Protein AF-A0A1T1CSE6-F1 (afdb_monomer)

Mean predicted aligned error: 4.01 Å

Organism: NCBI:txid1943583

Structure (mmCIF, N/CA/C/O backbone):
data_AF-A0A1T1CSE6-F1
#
_entry.id   AF-A0A1T1CSE6-F1
#
loop_
_atom_site.group_PDB
_atom_site.id
_atom_site.type_symbol
_atom_site.label_atom_id
_atom_site.label_alt_id
_atom_site.label_comp_id
_atom_site.label_asym_id
_atom_site.label_entity_id
_atom_site.label_seq_id
_atom_site.pdbx_PDB_ins_code
_atom_site.Car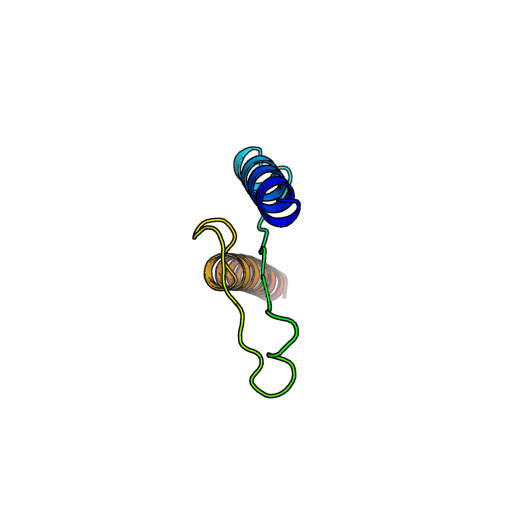tn_x
_atom_site.Cartn_y
_atom_site.Cartn_z
_atom_site.occupancy
_atom_site.B_iso_or_equiv
_atom_site.auth_seq_id
_atom_site.auth_comp_id
_atom_site.auth_asym_id
_atom_site.auth_atom_id
_atom_site.pdbx_PDB_model_num
ATOM 1 N N . SER A 1 1 ? 11.908 5.456 -14.997 1.00 84.75 1 SER A N 1
ATOM 2 C CA . SER A 1 1 ? 10.738 4.858 -15.678 1.00 84.75 1 S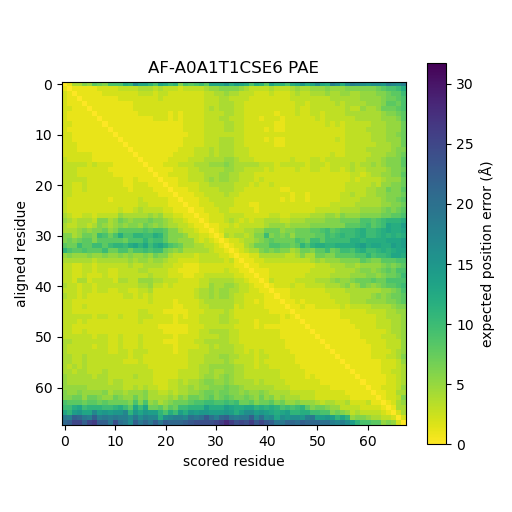ER A CA 1
ATOM 3 C C . SER A 1 1 ? 9.453 5.512 -15.170 1.00 84.75 1 SER A C 1
ATOM 5 O O . SER A 1 1 ? 9.500 6.179 -14.139 1.00 84.75 1 SER A O 1
ATOM 7 N N . TYR A 1 2 ? 8.319 5.342 -15.864 1.00 91.44 2 TYR A N 1
ATOM 8 C CA . TYR A 1 2 ? 7.004 5.827 -15.404 1.00 91.44 2 TYR A CA 1
ATOM 9 C C . TYR A 1 2 ? 6.573 5.194 -14.077 1.00 91.44 2 TYR A C 1
ATOM 11 O O . TYR A 1 2 ? 6.187 5.920 -13.168 1.00 91.44 2 TYR A O 1
ATOM 19 N N . ALA A 1 3 ? 6.746 3.877 -13.939 1.00 92.44 3 ALA A N 1
ATOM 20 C CA . ALA A 1 3 ? 6.463 3.135 -12.710 1.00 92.44 3 ALA A CA 1
ATOM 21 C C . ALA A 1 3 ? 7.132 3.760 -11.476 1.00 92.44 3 ALA A C 1
ATOM 23 O O . ALA A 1 3 ? 6.478 4.023 -10.473 1.00 92.44 3 ALA A O 1
ATOM 24 N N . LYS A 1 4 ? 8.420 4.116 -11.586 1.00 94.94 4 LYS A N 1
ATOM 25 C CA . LYS A 1 4 ? 9.154 4.740 -10.477 1.00 94.94 4 LYS A CA 1
ATOM 26 C C . LYS A 1 4 ? 8.590 6.107 -10.076 1.00 94.94 4 LYS A C 1
ATOM 28 O O . LYS A 1 4 ? 8.595 6.430 -8.896 1.00 94.94 4 LYS A O 1
ATOM 33 N N . ARG A 1 5 ? 8.085 6.895 -11.034 1.00 96.25 5 ARG A N 1
ATOM 34 C CA . ARG A 1 5 ? 7.448 8.191 -10.739 1.00 96.25 5 ARG A CA 1
ATOM 35 C C . ARG A 1 5 ? 6.125 8.014 -10.000 1.00 96.25 5 ARG A C 1
ATOM 37 O O . ARG A 1 5 ? 5.891 8.728 -9.035 1.00 96.25 5 ARG A O 1
ATOM 44 N N . TYR A 1 6 ? 5.310 7.046 -10.417 1.00 95.06 6 TYR A N 1
ATOM 45 C CA . TYR A 1 6 ? 4.070 6.713 -9.714 1.00 95.06 6 TYR A CA 1
ATOM 46 C C . TYR A 1 6 ? 4.334 6.197 -8.303 1.00 95.06 6 TYR A C 1
ATOM 48 O O . TYR A 1 6 ? 3.664 6.639 -7.379 1.00 95.06 6 TYR A O 1
ATOM 56 N N . ASN A 1 7 ? 5.347 5.344 -8.116 1.00 96.25 7 ASN A N 1
ATOM 57 C CA . ASN A 1 7 ? 5.699 4.875 -6.779 1.00 96.25 7 ASN A CA 1
ATOM 58 C C . ASN A 1 7 ? 6.059 6.036 -5.844 1.00 96.25 7 ASN A C 1
ATOM 60 O O . ASN A 1 7 ? 5.465 6.157 -4.782 1.00 96.25 7 ASN A O 1
ATOM 64 N N . VAL A 1 8 ? 6.959 6.933 -6.267 1.00 96.81 8 VAL A N 1
ATOM 65 C CA . VAL A 1 8 ? 7.344 8.103 -5.456 1.00 96.81 8 VAL A CA 1
ATOM 66 C C . VAL A 1 8 ? 6.144 9.008 -5.166 1.00 96.81 8 VAL A C 1
ATOM 68 O O . VAL A 1 8 ? 6.004 9.486 -4.046 1.00 96.81 8 VAL A O 1
ATOM 71 N N . LEU A 1 9 ? 5.261 9.231 -6.145 1.00 97.00 9 LEU A N 1
ATOM 72 C CA . LEU A 1 9 ? 4.033 9.998 -5.932 1.00 97.00 9 LEU A CA 1
ATOM 73 C C . LEU A 1 9 ? 3.150 9.351 -4.855 1.00 97.00 9 LEU A C 1
ATOM 75 O O . LEU A 1 9 ? 2.762 10.025 -3.907 1.00 97.00 9 LEU A O 1
ATOM 79 N N . CYS A 1 10 ? 2.856 8.056 -4.977 1.00 96.94 10 CYS A N 1
ATOM 80 C CA . CYS A 1 10 ? 2.017 7.337 -4.019 1.00 96.94 10 CYS A CA 1
ATOM 81 C C . CYS A 1 10 ? 2.634 7.310 -2.617 1.00 96.94 10 CYS A C 1
ATOM 83 O O . CYS A 1 10 ? 1.919 7.526 -1.645 1.00 96.94 10 CYS A O 1
ATOM 85 N N . GLU A 1 11 ? 3.949 7.111 -2.504 1.00 96.69 11 GLU A N 1
ATOM 86 C CA . GLU A 1 11 ? 4.651 7.180 -1.218 1.00 96.69 11 GLU A CA 1
ATOM 87 C C . GLU A 1 11 ? 4.478 8.551 -0.559 1.00 96.69 11 GLU A C 1
ATOM 89 O O . GLU A 1 11 ? 4.159 8.619 0.626 1.00 96.69 11 GLU A O 1
ATOM 94 N N . ARG A 1 12 ? 4.622 9.644 -1.323 1.00 97.94 12 ARG A N 1
ATOM 95 C CA . ARG A 1 12 ? 4.428 11.006 -0.804 1.00 97.94 12 ARG A CA 1
ATOM 96 C C . ARG A 1 12 ? 2.990 11.265 -0.379 1.00 97.94 12 ARG A C 1
ATOM 98 O O . ARG A 1 12 ? 2.779 11.766 0.717 1.00 97.94 12 ARG A O 1
ATOM 105 N N . LEU A 1 13 ? 2.011 10.866 -1.190 1.00 97.88 13 LEU A N 1
ATOM 106 C CA . LEU A 1 13 ? 0.594 11.032 -0.855 1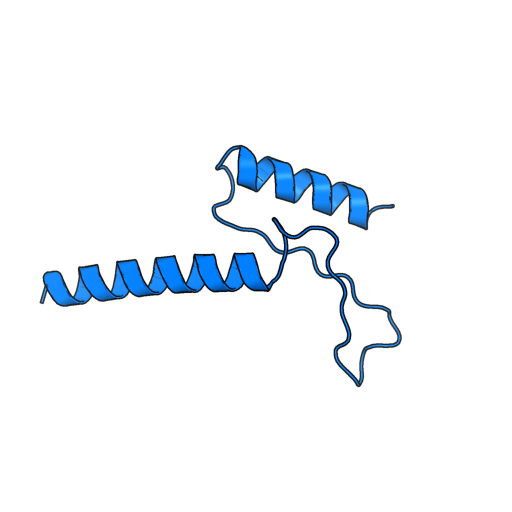.00 97.88 13 LEU A CA 1
ATOM 107 C C . LEU A 1 13 ? 0.214 10.291 0.435 1.00 97.88 13 LEU A C 1
ATOM 109 O O . LEU A 1 13 ? -0.561 10.820 1.228 1.00 97.88 13 LEU A O 1
ATOM 113 N N . VAL A 1 14 ? 0.769 9.097 0.664 1.00 96.12 14 VAL A N 1
ATOM 114 C CA . VAL A 1 14 ? 0.546 8.343 1.907 1.00 96.12 14 VAL A CA 1
ATOM 115 C C . VAL A 1 14 ? 1.257 9.005 3.092 1.00 96.12 14 VAL A C 1
ATOM 117 O O . VAL A 1 14 ? 0.651 9.204 4.140 1.00 96.12 14 VAL A O 1
ATOM 120 N N . GLN A 1 15 ? 2.522 9.403 2.932 1.00 96.69 15 GLN A N 1
ATOM 121 C CA . GLN A 1 15 ? 3.301 10.054 3.995 1.00 96.69 15 GLN A CA 1
ATOM 122 C C . GLN A 1 15 ? 2.707 11.398 4.434 1.00 96.69 15 GLN A C 1
ATOM 124 O O . GLN A 1 15 ? 2.708 11.716 5.620 1.00 96.69 15 GLN A O 1
ATOM 129 N N . GLU A 1 16 ? 2.174 12.173 3.491 1.00 98.12 16 GLU A N 1
ATOM 130 C CA . GLU A 1 16 ? 1.533 13.466 3.748 1.00 98.12 16 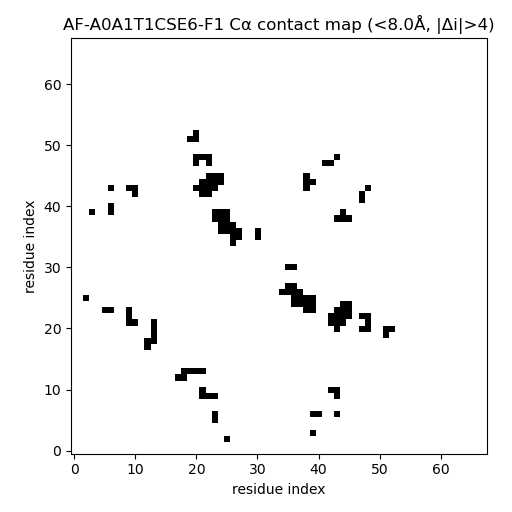GLU A CA 1
ATOM 131 C C . GLU A 1 16 ? 0.064 13.321 4.179 1.00 98.12 16 GLU A C 1
ATOM 133 O O . GLU A 1 16 ? -0.644 14.316 4.310 1.00 98.12 16 GLU A O 1
ATOM 138 N N . SER A 1 17 ? -0.405 12.088 4.422 1.00 96.06 17 SER A N 1
ATOM 139 C CA . SER A 1 17 ? -1.787 11.776 4.822 1.00 96.06 17 SER A CA 1
ATOM 140 C C . SER A 1 17 ? -2.854 12.293 3.852 1.00 96.06 17 SER A C 1
ATOM 142 O O . SER A 1 17 ? -4.016 12.458 4.221 1.00 96.06 17 SER A O 1
ATOM 144 N N . LEU A 1 18 ? -2.479 12.522 2.593 1.00 97.75 18 LEU A N 1
ATOM 145 C CA . LEU A 1 18 ? -3.421 12.836 1.525 1.00 97.75 18 LEU A CA 1
ATOM 146 C C . LEU A 1 18 ? -4.168 11.569 1.105 1.00 97.75 18 LEU A C 1
ATOM 148 O O . LEU A 1 18 ? -5.353 11.630 0.785 1.00 97.75 18 LEU A O 1
ATOM 152 N N . TYR A 1 19 ? -3.479 10.422 1.122 1.00 96.75 19 TYR A N 1
ATOM 153 C CA . TYR A 1 19 ? -4.041 9.086 0.926 1.00 96.75 19 TYR A CA 1
ATOM 154 C C . TYR A 1 19 ? -3.874 8.266 2.208 1.00 96.75 19 TYR A C 1
ATOM 156 O O . TYR A 1 19 ? -2.795 8.241 2.791 1.00 96.75 19 TYR A O 1
ATOM 164 N N . SER A 1 20 ? -4.912 7.531 2.617 1.00 94.81 20 SER A N 1
ATOM 165 C CA . SER A 1 20 ? -4.820 6.623 3.774 1.00 94.81 20 SER A CA 1
ATOM 166 C C . SER A 1 20 ? -3.947 5.395 3.485 1.00 94.81 20 SER A C 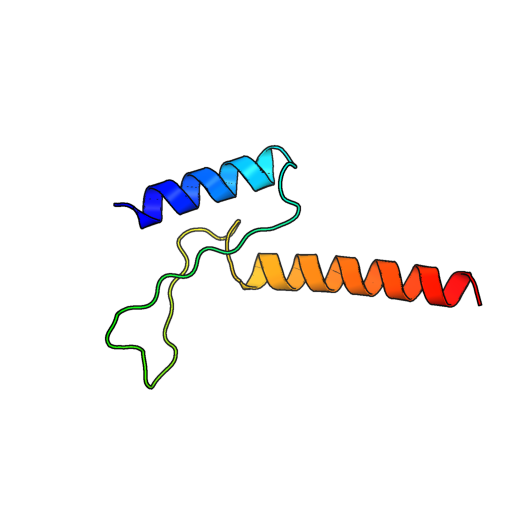1
ATOM 168 O O . SER A 1 20 ? -3.238 4.920 4.364 1.00 94.81 20 SER A O 1
ATOM 170 N N . ALA A 1 21 ? -3.988 4.886 2.251 1.00 95.50 21 ALA A N 1
ATOM 171 C CA . ALA A 1 21 ? -3.135 3.807 1.760 1.00 95.50 21 ALA A CA 1
ATOM 172 C C . ALA A 1 21 ? -3.081 3.839 0.224 1.00 95.50 21 ALA A C 1
ATOM 174 O O . ALA A 1 21 ? -3.997 4.340 -0.430 1.00 95.50 21 ALA A O 1
ATOM 175 N N . ALA A 1 22 ? -2.028 3.270 -0.362 1.00 96.19 22 ALA A N 1
ATOM 176 C CA . ALA A 1 22 ? -1.884 3.102 -1.806 1.00 96.19 22 ALA A CA 1
ATOM 177 C C . ALA A 1 22 ? -1.135 1.801 -2.111 1.00 96.19 22 ALA A C 1
ATOM 179 O O . ALA A 1 22 ? -0.319 1.367 -1.303 1.00 96.19 22 ALA A O 1
ATOM 180 N N . SER A 1 23 ? -1.375 1.202 -3.282 1.00 96.44 23 SER A N 1
ATOM 181 C CA . SER A 1 23 ? -0.604 0.050 -3.760 1.00 96.44 23 SER A CA 1
ATOM 182 C C . SER A 1 23 ? -0.193 0.220 -5.222 1.00 96.44 23 SER A C 1
ATOM 184 O O . SER A 1 23 ? -1.026 0.575 -6.058 1.00 96.44 23 SER A O 1
ATOM 186 N N . VAL A 1 24 ? 1.090 -0.007 -5.532 1.00 95.31 24 VAL A N 1
ATOM 187 C CA . VAL A 1 24 ? 1.640 0.083 -6.896 1.00 95.31 24 VAL A CA 1
ATOM 188 C C . VAL A 1 24 ? 2.141 -1.289 -7.334 1.00 95.31 24 VAL A C 1
ATOM 190 O O . VAL A 1 24 ? 3.216 -1.729 -6.927 1.00 95.31 24 VAL A O 1
ATOM 193 N N . LEU A 1 25 ? 1.363 -1.938 -8.203 1.00 95.06 25 LEU A N 1
ATOM 194 C CA . LEU A 1 25 ? 1.651 -3.271 -8.728 1.00 95.06 25 LEU A CA 1
ATOM 195 C C . LEU A 1 25 ? 2.151 -3.192 -10.167 1.00 95.06 25 LEU A C 1
ATOM 197 O O . LEU A 1 25 ? 1.535 -2.560 -11.028 1.00 95.06 25 LEU A O 1
ATOM 201 N N . LEU A 1 26 ? 3.268 -3.858 -10.434 1.00 94.50 26 LEU A N 1
ATOM 202 C CA . LEU A 1 26 ? 3.824 -4.011 -11.769 1.00 94.50 26 LEU A CA 1
ATOM 203 C C . LEU A 1 26 ? 3.620 -5.445 -12.221 1.00 94.50 26 LEU A C 1
ATOM 205 O O . LEU A 1 26 ? 4.045 -6.372 -11.546 1.00 94.50 26 LEU A O 1
ATOM 209 N N . SER A 1 27 ? 3.015 -5.635 -13.385 1.00 93.62 27 SER A N 1
ATOM 210 C CA . SER A 1 27 ? 2.870 -6.960 -13.977 1.00 93.62 27 SER A CA 1
ATOM 211 C C . SER A 1 27 ? 3.544 -6.977 -15.349 1.00 93.62 27 SER A C 1
ATOM 213 O O . SER A 1 27 ? 3.279 -6.090 -16.173 1.00 93.62 27 SER A O 1
ATOM 215 N N . PRO A 1 28 ? 4.457 -7.928 -15.610 1.00 90.94 28 PRO A N 1
ATOM 216 C CA . PRO A 1 28 ? 4.943 -8.181 -16.956 1.00 90.94 28 PRO A CA 1
ATOM 217 C C . PRO A 1 28 ? 3.784 -8.502 -17.902 1.00 90.94 28 PRO A C 1
ATOM 219 O O . PRO A 1 28 ? 2.816 -9.162 -17.540 1.00 90.94 28 PRO A O 1
ATOM 222 N N . ARG A 1 29 ? 3.907 -8.114 -19.174 1.00 89.44 29 ARG A N 1
ATOM 223 C CA . ARG A 1 29 ? 2.875 -8.428 -20.177 1.00 89.44 29 ARG A CA 1
ATOM 224 C C . ARG A 1 29 ? 2.665 -9.939 -20.374 1.00 89.44 29 ARG A C 1
ATOM 226 O O . ARG A 1 29 ? 1.602 -10.339 -20.830 1.00 89.44 29 ARG A O 1
ATOM 233 N N . SER A 1 30 ? 3.660 -10.768 -20.059 1.00 90.44 30 SER A N 1
ATOM 234 C CA . SER A 1 30 ? 3.583 -12.234 -20.137 1.00 90.44 30 SER A CA 1
ATOM 235 C C . SER A 1 30 ? 2.740 -12.871 -19.028 1.00 90.44 30 SER A C 1
ATOM 237 O O . SER A 1 30 ? 2.309 -14.008 -19.178 1.00 90.44 30 SER A O 1
ATOM 239 N N . SER A 1 31 ? 2.474 -12.148 -17.942 1.00 90.94 31 SER A N 1
ATOM 240 C CA . SER A 1 31 ? 1.890 -12.664 -16.698 1.00 90.94 31 SER A CA 1
ATOM 241 C C . SER A 1 31 ? 0.362 -12.796 -16.718 1.00 90.94 31 SER A C 1
ATOM 243 O O . SER A 1 31 ? -0.293 -12.830 -15.680 1.00 90.94 31 SER A O 1
ATOM 245 N N . VAL A 1 32 ? -0.238 -12.859 -17.910 1.00 87.38 32 VAL A N 1
ATOM 246 C CA . VAL A 1 32 ? -1.700 -12.915 -18.085 1.00 87.38 32 VAL A CA 1
ATOM 247 C C . VAL A 1 32 ? -2.289 -14.211 -17.521 1.00 87.38 32 VAL A C 1
ATOM 249 O O . VAL A 1 32 ? -3.408 -14.201 -17.021 1.00 87.38 32 VAL A O 1
ATOM 252 N N . ALA A 1 33 ? -1.548 -15.320 -17.606 1.00 88.56 33 ALA A N 1
ATOM 253 C CA . ALA A 1 33 ? -2.037 -16.640 -17.206 1.00 88.56 33 ALA A CA 1
ATOM 254 C C . ALA A 1 33 ? -1.753 -16.991 -15.736 1.00 88.56 33 ALA A C 1
ATOM 256 O O . ALA A 1 33 ? -2.490 -17.784 -15.158 1.00 88.56 33 ALA A O 1
ATOM 257 N N . ASP A 1 34 ? -0.698 -16.428 -15.141 1.00 91.44 34 ASP A N 1
ATOM 258 C CA . ASP A 1 34 ? -0.254 -16.759 -13.779 1.00 91.44 34 ASP A CA 1
ATOM 259 C C . ASP A 1 34 ? -0.542 -15.652 -12.753 1.00 91.44 34 ASP A C 1
ATOM 261 O O . ASP A 1 34 ? -0.447 -15.890 -11.551 1.00 91.44 34 ASP A O 1
ATOM 265 N N . GLY A 1 35 ? -0.913 -14.451 -13.212 1.00 90.69 35 GLY A N 1
ATOM 266 C CA . GLY A 1 35 ? -1.189 -13.308 -12.347 1.00 90.69 35 GLY A CA 1
ATOM 267 C C . GLY A 1 35 ? 0.052 -12.781 -11.630 1.00 90.69 35 GLY A C 1
ATOM 268 O O . GLY A 1 35 ? -0.078 -12.109 -10.608 1.00 90.69 35 GLY A O 1
ATOM 269 N N . SER A 1 36 ? 1.256 -13.085 -12.127 1.00 93.56 36 SER A N 1
ATOM 270 C CA . SER A 1 36 ? 2.485 -12.635 -11.483 1.00 93.56 36 SER A CA 1
ATOM 271 C C . SER A 1 36 ? 2.609 -11.106 -11.515 1.00 93.56 36 SER A C 1
ATOM 273 O O . SER A 1 36 ? 2.389 -10.432 -12.530 1.00 93.56 36 SER A O 1
ATOM 275 N N . PHE A 1 37 ? 2.961 -10.548 -10.359 1.00 94.56 37 PHE A N 1
ATOM 276 C CA . PHE A 1 37 ? 3.184 -9.124 -10.159 1.00 94.56 37 PHE A CA 1
ATOM 277 C C . PHE A 1 37 ? 4.398 -8.903 -9.258 1.00 94.56 37 PHE A C 1
ATOM 279 O O . PHE A 1 37 ? 4.852 -9.804 -8.553 1.00 94.56 37 PHE A O 1
ATOM 286 N N . SER A 1 38 ? 4.924 -7.687 -9.280 1.00 93.88 38 SER A N 1
ATOM 287 C CA . SER A 1 38 ? 5.948 -7.215 -8.366 1.00 93.88 38 SER A CA 1
ATOM 288 C C . SER A 1 38 ? 5.562 -5.871 -7.769 1.00 93.88 38 SER A C 1
ATOM 290 O O . SER A 1 38 ? 4.777 -5.102 -8.330 1.00 93.88 38 SER A O 1
ATOM 292 N N 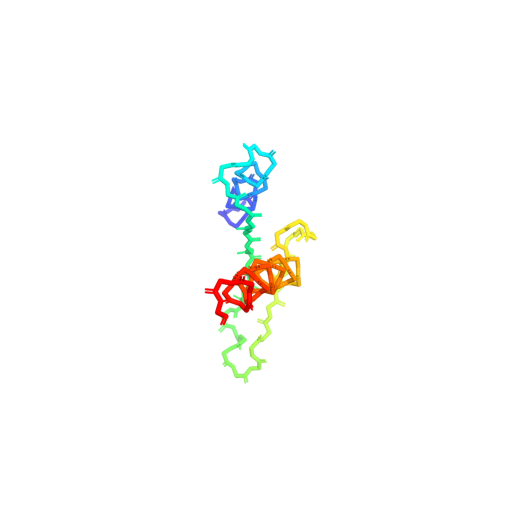. GLU A 1 39 ? 6.132 -5.602 -6.607 1.00 95.06 39 GLU A N 1
ATOM 293 C CA . GLU A 1 39 ? 5.943 -4.374 -5.849 1.00 95.06 39 GLU A CA 1
ATOM 294 C C . GLU A 1 39 ? 7.254 -3.590 -5.849 1.00 95.06 39 GLU A C 1
ATOM 296 O O . GLU A 1 39 ? 8.342 -4.161 -5.967 1.00 95.06 39 GLU A O 1
ATOM 301 N N . MET A 1 40 ? 7.163 -2.266 -5.747 1.00 93.12 40 MET A N 1
ATOM 302 C CA . MET A 1 40 ? 8.347 -1.399 -5.752 1.00 93.12 40 MET A CA 1
ATOM 303 C C . MET A 1 40 ? 8.808 -0.993 -4.348 1.00 93.12 40 MET A C 1
ATOM 305 O O . MET A 1 40 ? 9.947 -0.553 -4.195 1.00 93.12 40 MET A O 1
ATOM 309 N N . SER A 1 41 ? 7.927 -1.094 -3.351 1.00 93.50 41 SER A N 1
ATOM 310 C CA . SER A 1 41 ? 8.121 -0.582 -1.996 1.00 93.50 41 SER A CA 1
ATOM 311 C C . SER A 1 41 ? 7.149 -1.261 -1.034 1.00 93.50 41 SER A C 1
ATOM 313 O O . SER A 1 41 ? 6.014 -1.563 -1.398 1.00 93.50 41 SER A O 1
ATOM 315 N N . GLU A 1 42 ? 7.586 -1.495 0.204 1.00 92.38 42 GLU A N 1
ATOM 316 C CA . GLU A 1 42 ? 6.748 -2.091 1.251 1.00 92.38 42 GLU A CA 1
ATOM 317 C C . GLU A 1 42 ? 5.595 -1.159 1.662 1.00 92.38 42 GLU A C 1
ATOM 319 O O . GLU A 1 42 ? 4.481 -1.622 1.935 1.00 92.38 42 GLU A O 1
ATOM 324 N N . LEU A 1 43 ? 5.837 0.159 1.639 1.00 93.81 43 LEU A N 1
ATOM 325 C CA . LEU A 1 43 ? 4.835 1.181 1.959 1.00 93.81 43 LEU A CA 1
ATOM 326 C C . LEU A 1 43 ? 3.669 1.156 0.963 1.00 93.81 43 LEU A C 1
ATOM 328 O O . LEU A 1 43 ? 2.525 1.373 1.350 1.00 93.81 43 LEU A O 1
ATOM 332 N N . THR A 1 44 ? 3.960 0.863 -0.306 1.00 94.44 44 THR A N 1
ATOM 333 C CA . THR A 1 44 ? 2.981 0.766 -1.397 1.00 94.44 44 THR A CA 1
ATOM 334 C C . THR A 1 44 ? 2.716 -0.687 -1.813 1.00 94.44 44 THR A C 1
ATOM 336 O O . THR A 1 44 ? 2.342 -0.960 -2.959 1.0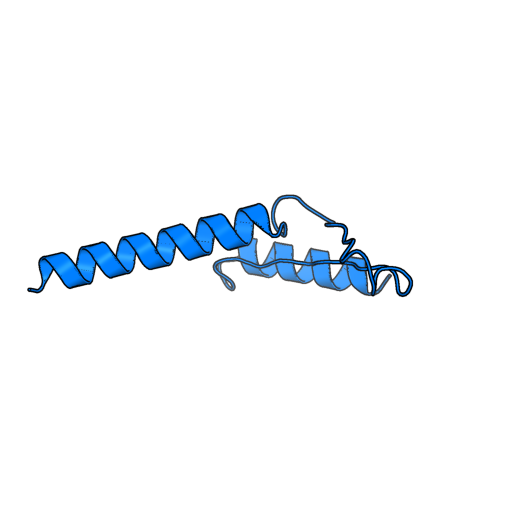0 94.44 44 THR A O 1
ATOM 339 N N . SER A 1 45 ? 2.891 -1.637 -0.890 1.00 95.56 45 SER A N 1
ATOM 340 C CA . SER A 1 45 ? 2.579 -3.051 -1.126 1.00 95.56 45 SER A CA 1
ATOM 341 C C . SER A 1 45 ? 1.078 -3.334 -1.030 1.00 95.56 45 SER A C 1
ATOM 343 O O . SER A 1 45 ? 0.330 -2.668 -0.305 1.00 95.56 45 SER A O 1
ATOM 345 N N . LEU A 1 46 ? 0.623 -4.369 -1.736 1.00 96.25 46 LEU A N 1
ATOM 346 C CA . LEU A 1 46 ? -0.739 -4.892 -1.641 1.00 96.25 46 LEU A CA 1
ATOM 347 C C . LEU A 1 46 ? -1.050 -5.345 -0.216 1.00 96.25 46 LEU A C 1
ATOM 349 O O . LEU A 1 46 ? -2.163 -5.148 0.265 1.00 96.25 46 LEU A O 1
ATOM 353 N N . LYS A 1 47 ? -0.061 -5.921 0.474 1.00 95.94 47 LYS A N 1
ATOM 354 C CA . LYS A 1 47 ? -0.196 -6.357 1.865 1.00 95.94 47 LYS A CA 1
ATOM 355 C C . LYS A 1 47 ? -0.521 -5.183 2.789 1.00 95.94 47 LYS A C 1
ATOM 357 O O . LYS A 1 47 ? -1.495 -5.261 3.534 1.00 95.94 47 LYS A O 1
ATOM 362 N N . THR A 1 48 ? 0.264 -4.107 2.729 1.00 95.38 48 THR A N 1
ATOM 363 C CA . THR A 1 48 ? 0.042 -2.902 3.544 1.00 95.38 48 THR A CA 1
ATOM 364 C C . THR A 1 48 ? -1.311 -2.273 3.226 1.00 95.38 48 THR A C 1
ATOM 366 O O . THR A 1 48 ? -2.070 -1.946 4.139 1.00 95.38 48 THR A O 1
ATOM 369 N N . PHE A 1 49 ? -1.661 -2.183 1.940 1.00 96.81 49 PHE A N 1
ATOM 370 C CA . PHE A 1 49 ? -2.961 -1.680 1.506 1.00 96.81 49 PHE A CA 1
ATOM 371 C C . PHE A 1 49 ? -4.129 -2.515 2.055 1.00 96.81 49 PHE A C 1
ATOM 373 O O . PHE A 1 49 ? -5.046 -1.966 2.666 1.00 96.81 49 PHE A O 1
ATOM 380 N N . ALA A 1 50 ? -4.087 -3.839 1.885 1.00 97.50 50 ALA A N 1
ATOM 381 C CA . ALA A 1 50 ? -5.143 -4.739 2.339 1.00 97.50 50 ALA A CA 1
ATOM 382 C C . ALA A 1 50 ? -5.285 -4.732 3.868 1.00 97.50 50 ALA A C 1
ATOM 384 O O . ALA A 1 50 ? -6.405 -4.725 4.376 1.00 97.50 50 ALA A O 1
ATOM 385 N N . ALA A 1 51 ? -4.170 -4.680 4.602 1.00 96.81 51 ALA A N 1
ATOM 386 C CA . ALA A 1 51 ? -4.182 -4.566 6.057 1.00 96.81 51 ALA A CA 1
ATOM 387 C C . ALA A 1 51 ? -4.826 -3.249 6.524 1.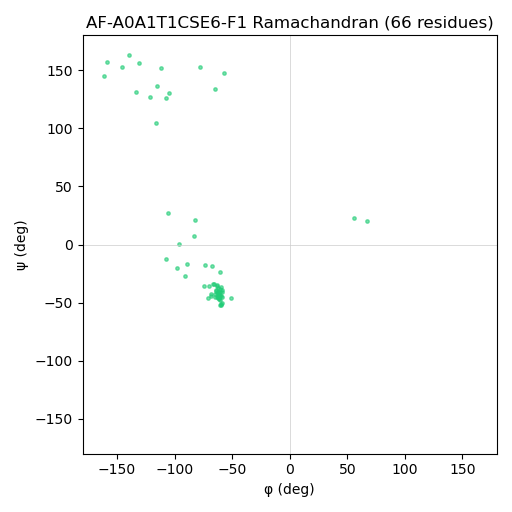00 96.81 51 ALA A C 1
ATOM 389 O O . ALA A 1 51 ? -5.679 -3.268 7.411 1.00 96.81 51 ALA A O 1
ATOM 390 N N . GLY A 1 52 ? -4.475 -2.120 5.897 1.00 96.25 52 GLY A N 1
ATOM 391 C CA . GLY A 1 52 ? -5.085 -0.821 6.190 1.00 96.25 52 GLY A CA 1
ATOM 392 C C . GLY A 1 52 ? -6.588 -0.809 5.907 1.00 96.25 52 GLY A C 1
ATOM 393 O O . GLY A 1 52 ? -7.381 -0.395 6.753 1.00 96.25 52 GLY A O 1
ATOM 394 N N . LEU A 1 53 ? -7.000 -1.347 4.754 1.00 96.88 53 LEU A N 1
ATOM 395 C CA . LEU A 1 53 ? -8.411 -1.473 4.390 1.00 96.88 53 LEU A CA 1
ATOM 396 C C . LEU A 1 53 ? -9.184 -2.342 5.390 1.00 96.88 53 LEU A C 1
ATOM 398 O O . LEU A 1 53 ? -10.243 -1.935 5.865 1.00 96.88 53 LEU A O 1
ATOM 402 N N . ALA A 1 54 ? -8.647 -3.510 5.748 1.00 97.31 54 ALA A N 1
ATOM 403 C CA . ALA A 1 54 ? -9.255 -4.391 6.740 1.00 97.31 54 ALA A CA 1
ATOM 404 C C . ALA A 1 54 ? -9.411 -3.691 8.100 1.00 97.31 54 ALA A C 1
ATOM 406 O O . ALA A 1 54 ? -10.461 -3.807 8.732 1.00 97.31 54 ALA A O 1
ATOM 407 N N . GLY A 1 55 ? -8.411 -2.908 8.520 1.00 96.56 55 GLY A N 1
ATOM 408 C CA . GLY A 1 55 ? -8.482 -2.086 9.727 1.00 96.56 55 GLY A CA 1
ATOM 409 C C . GLY A 1 55 ? -9.616 -1.058 9.683 1.00 96.56 55 GLY A C 1
ATOM 410 O O . GLY A 1 55 ? -10.378 -0.942 10.643 1.00 96.56 55 GLY A O 1
ATOM 411 N N . HIS A 1 56 ? -9.788 -0.358 8.557 1.00 96.44 56 HIS A N 1
ATOM 412 C CA . HIS A 1 56 ? -10.896 0.586 8.378 1.00 96.44 56 HIS A CA 1
ATOM 413 C C . HIS A 1 56 ? -12.265 -0.099 8.446 1.00 96.44 56 HIS A C 1
ATOM 415 O O . HIS A 1 56 ? -13.159 0.398 9.134 1.00 96.44 56 HIS A O 1
ATOM 421 N N . VAL A 1 57 ? -12.416 -1.252 7.787 1.00 97.00 57 VAL A N 1
ATOM 422 C CA . VAL A 1 57 ? -13.657 -2.041 7.812 1.00 97.00 57 VAL A CA 1
ATOM 423 C C . VAL A 1 57 ? -13.972 -2.527 9.226 1.00 97.00 57 VAL A C 1
ATOM 425 O O . VAL A 1 57 ? -15.100 -2.370 9.685 1.00 97.00 57 VAL A O 1
ATOM 428 N N . ALA A 1 58 ? -12.987 -3.068 9.948 1.00 97.25 58 ALA A N 1
ATOM 429 C CA . ALA A 1 58 ? -13.175 -3.539 11.320 1.00 97.25 58 ALA A CA 1
ATOM 430 C C . ALA A 1 58 ? -13.586 -2.402 12.273 1.00 97.25 58 ALA A C 1
ATOM 432 O O . ALA A 1 58 ? -14.477 -2.568 13.113 1.00 97.25 58 ALA A O 1
ATOM 433 N N . ALA A 1 59 ? -12.972 -1.226 12.115 1.00 96.56 59 ALA A N 1
ATOM 434 C CA . ALA A 1 59 ? -13.321 -0.043 12.891 1.00 96.56 59 ALA A CA 1
ATOM 435 C C . ALA A 1 59 ? -14.760 0.424 12.608 1.00 96.56 59 ALA A C 1
ATOM 437 O O . ALA A 1 59 ? -15.474 0.794 13.539 1.00 96.56 59 ALA A O 1
ATOM 438 N N . GLU A 1 60 ? -15.199 0.385 11.348 1.00 96.62 60 GLU A N 1
ATOM 439 C CA . GLU A 1 60 ? -16.573 0.738 10.970 1.00 96.62 60 GLU A CA 1
ATOM 440 C C . GLU A 1 60 ? -17.595 -0.281 11.484 1.00 96.62 60 GLU A C 1
ATOM 442 O O . GLU A 1 60 ? -18.597 0.102 12.082 1.00 96.62 60 GLU A O 1
ATOM 447 N N . ALA A 1 61 ? -17.309 -1.578 11.355 1.00 96.69 61 ALA A N 1
ATOM 448 C CA . ALA A 1 61 ? -18.173 -2.635 11.875 1.00 96.69 61 ALA A CA 1
ATOM 449 C C . ALA A 1 61 ? -18.389 -2.511 13.395 1.00 96.69 61 ALA A C 1
ATOM 451 O O . ALA A 1 61 ? -19.502 -2.689 13.887 1.00 96.69 61 ALA A O 1
ATOM 452 N N . THR A 1 62 ? -17.341 -2.142 14.139 1.00 96.62 62 THR A N 1
ATOM 453 C CA . THR A 1 62 ? -17.428 -1.912 15.591 1.00 96.62 62 THR A CA 1
ATOM 454 C C . THR A 1 62 ? -18.334 -0.725 15.923 1.00 96.62 62 THR A C 1
ATOM 456 O O . THR A 1 62 ? -19.146 -0.810 16.846 1.00 96.62 62 THR A O 1
ATOM 459 N N . ARG A 1 63 ? -18.230 0.376 15.162 1.00 94.56 63 ARG A N 1
ATOM 460 C CA . ARG A 1 63 ? -19.102 1.550 15.325 1.00 94.56 63 ARG A CA 1
ATOM 461 C C . ARG A 1 63 ? -20.562 1.200 15.075 1.00 94.56 63 ARG A C 1
ATOM 463 O O . ARG A 1 63 ? -21.397 1.545 15.903 1.00 94.56 63 ARG A O 1
ATOM 470 N N . TRP A 1 64 ? -20.850 0.476 13.994 1.00 93.88 64 TRP A N 1
ATOM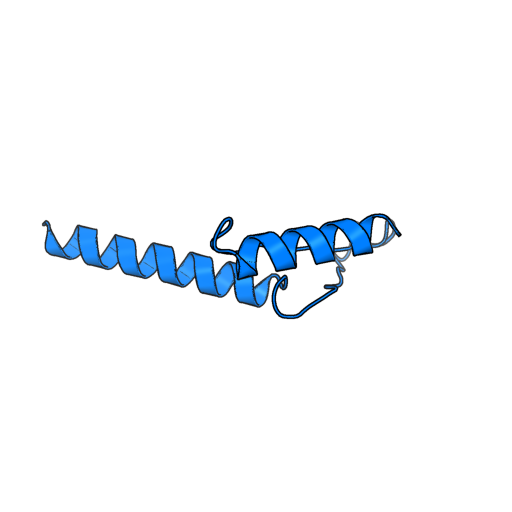 471 C CA . TRP A 1 64 ? -22.211 0.039 13.679 1.00 93.88 64 TRP A CA 1
ATOM 472 C C . TRP A 1 64 ? -22.788 -0.856 14.782 1.00 93.88 64 TRP A C 1
ATOM 474 O O . TRP A 1 64 ? -23.909 -0.643 15.232 1.00 93.88 64 TRP A O 1
ATOM 484 N N . ASN A 1 65 ? -22.005 -1.800 15.302 1.00 88.06 65 ASN A N 1
ATOM 485 C CA . ASN A 1 65 ? -22.470 -2.654 16.393 1.00 88.06 65 ASN A CA 1
ATOM 486 C C . ASN A 1 65 ? -22.677 -1.897 17.720 1.00 88.06 65 ASN A C 1
ATOM 488 O O . ASN A 1 65 ? -23.351 -2.403 18.606 1.00 88.06 65 ASN A O 1
ATOM 492 N N . SER A 1 66 ? -22.083 -0.709 17.879 1.00 85.94 66 SER A N 1
ATOM 493 C CA . SER A 1 66 ? -22.228 0.119 19.087 1.00 85.94 66 SER A CA 1
ATOM 494 C C . SER A 1 66 ? -23.418 1.083 19.019 1.00 85.94 66 SER A C 1
ATOM 496 O O . SER A 1 66 ? -23.807 1.635 20.045 1.00 85.94 66 SER A O 1
ATOM 498 N N . SER A 1 67 ? -23.962 1.338 17.824 1.00 76.62 67 SER A N 1
ATOM 499 C CA . SER A 1 67 ? -25.133 2.199 17.609 1.00 76.62 67 SER A CA 1
ATOM 500 C C . SER A 1 67 ? -26.455 1.428 17.510 1.00 76.62 67 SER A C 1
ATOM 502 O O . SER A 1 67 ? -27.500 2.051 17.314 1.00 76.62 67 SER A O 1
ATOM 504 N N . ASN A 1 68 ? -26.405 0.101 17.635 1.00 58.59 68 ASN A N 1
ATOM 505 C CA . ASN A 1 68 ? -27.538 -0.821 17.595 1.00 58.59 68 ASN A CA 1
ATOM 506 C C . ASN A 1 68 ? -27.752 -1.490 18.958 1.00 58.59 68 ASN A C 1
ATOM 508 O O . ASN A 1 68 ? -28.873 -2.002 19.167 1.00 58.59 68 ASN A O 1
#

Sequence (68 aa):
SYAKRYNVLCERLVQESLYSAASVLLSPRSSVADGSFSEMSELTSLKTFAAGLAGHVAAEATRWNSSN

Radius of gyration: 15.51 Å; Cα contacts (8 Å, |Δi|>4): 66; chains: 1; bounding box: 38×30×39 Å

Foldseek 3Di:
DVLVVVVVVQLVCCVVVVDVAAARWADDPVCPPPVDIDGDDPRRHPVVVVVSVVVVVVVVVVVVVVVD

Solvent-accessible surface area (backbone atoms only — not comparable to full-atom values): 4026 Å² total; per-residue (Å²): 109,71,69,59,52,52,47,55,50,47,52,48,34,36,74,70,64,77,30,95,63,42,62,50,76,46,59,62,88,83,28,79,87,77,67,50,67,47,64,86,43,72,79,30,17,64,66,50,29,50,52,50,51,50,50,54,50,53,55,48,53,52,52,55,66,70,78,109

pLDDT: mean 93.79, std 5.65, range [58.59, 98.12]

Secondary structure (DSSP, 8-state):
-HHHHHHHHHHHHHHTTSSS----EE--TTTTTT---EES-STT-HHHHHHHHHHHHHHHHHHHHH--

InterPro domains:
  IPR007636 Restriction endonuclease, type II, XhoI [PF04555] (1-39)